Protein AF-A0A1M3BH58-F1 (afdb_monomer_lite)

Structure (mmCIF, N/CA/C/O backbone):
data_AF-A0A1M3BH58-F1
#
_entry.id   AF-A0A1M3BH58-F1
#
loop_
_atom_site.group_PDB
_atom_site.id
_atom_site.type_symbol
_atom_site.label_atom_id
_atom_site.label_alt_id
_atom_site.label_comp_id
_atom_site.label_asym_id
_atom_site.label_entity_id
_atom_site.label_seq_id
_atom_site.pdbx_PDB_ins_code
_atom_site.Cartn_x
_atom_site.Cartn_y
_atom_site.Cartn_z
_atom_site.occupancy
_atom_site.B_iso_or_equiv
_atom_site.auth_seq_id
_atom_site.auth_comp_id
_atom_site.auth_asym_id
_atom_site.auth_atom_id
_atom_site.pdbx_PDB_model_num
ATOM 1 N N . MET A 1 1 ? -1.686 -12.493 5.764 1.00 89.19 1 MET A N 1
ATOM 2 C CA . MET A 1 1 ? -1.816 -11.085 5.326 1.00 89.19 1 MET A CA 1
ATOM 3 C C . MET A 1 1 ? -3.052 -10.475 5.982 1.00 89.19 1 MET A C 1
ATOM 5 O O . MET A 1 1 ? -3.981 -11.232 6.232 1.00 89.19 1 MET A O 1
ATOM 9 N N . SER A 1 2 ? -3.070 -9.184 6.332 1.00 94.75 2 SER A N 1
ATOM 10 C CA . SER A 1 2 ? -4.245 -8.539 6.960 1.00 94.75 2 SER A CA 1
ATOM 11 C C . SER A 1 2 ? -5.206 -7.922 5.935 1.00 94.75 2 SER A C 1
ATOM 13 O O . SER A 1 2 ? -4.822 -7.664 4.796 1.00 94.75 2 SER A O 1
ATOM 15 N N . ALA A 1 3 ? -6.447 -7.638 6.348 1.00 94.06 3 ALA A N 1
ATOM 16 C CA . ALA A 1 3 ? -7.458 -7.028 5.478 1.00 94.06 3 ALA A CA 1
ATOM 17 C C . ALA A 1 3 ? -7.011 -5.667 4.910 1.00 94.06 3 ALA A C 1
ATOM 19 O O . ALA A 1 3 ? -7.132 -5.444 3.710 1.00 94.06 3 ALA A O 1
ATOM 20 N N . LYS A 1 4 ? -6.410 -4.806 5.745 1.00 94.75 4 LYS A N 1
ATOM 21 C CA . LYS A 1 4 ? -5.870 -3.502 5.315 1.00 94.75 4 LYS A CA 1
ATOM 22 C C . LYS A 1 4 ? -4.737 -3.650 4.301 1.00 94.75 4 LYS A C 1
ATOM 24 O O . LYS A 1 4 ? -4.647 -2.885 3.354 1.00 94.75 4 LYS A O 1
ATOM 29 N N . GLU A 1 5 ? -3.864 -4.634 4.496 1.00 96.12 5 GLU A N 1
ATOM 30 C CA . GLU A 1 5 ? -2.747 -4.895 3.582 1.00 96.12 5 GLU A CA 1
ATOM 31 C C . GLU A 1 5 ? -3.233 -5.373 2.211 1.00 96.12 5 GLU A C 1
ATOM 33 O O . GLU A 1 5 ? -2.734 -4.912 1.187 1.00 96.12 5 GLU A O 1
ATOM 38 N N . ILE A 1 6 ? -4.244 -6.246 2.190 1.00 95.75 6 ILE A N 1
ATOM 39 C CA . ILE A 1 6 ? -4.890 -6.693 0.952 1.00 95.75 6 ILE A CA 1
ATOM 40 C C . ILE A 1 6 ? -5.581 -5.519 0.258 1.00 95.75 6 ILE A C 1
ATOM 42 O O . ILE A 1 6 ? -5.414 -5.335 -0.941 1.00 95.75 6 ILE A O 1
ATOM 46 N N . GLU A 1 7 ? -6.321 -4.699 1.000 1.00 95.44 7 GLU A N 1
ATOM 47 C CA . GLU A 1 7 ? -6.974 -3.510 0.459 1.00 95.44 7 GLU A CA 1
ATOM 48 C C . GLU A 1 7 ? -5.960 -2.550 -0.180 1.00 95.44 7 GLU A C 1
ATOM 50 O O . GLU A 1 7 ? -6.164 -2.098 -1.304 1.00 95.44 7 GLU A O 1
ATOM 55 N N . ILE A 1 8 ? -4.823 -2.295 0.468 1.00 95.69 8 ILE A N 1
ATOM 56 C CA . ILE A 1 8 ? -3.748 -1.479 -0.111 1.00 95.69 8 ILE A CA 1
ATOM 57 C C . ILE A 1 8 ? -3.202 -2.118 -1.396 1.00 95.69 8 ILE A C 1
ATOM 59 O O . ILE A 1 8 ? -3.028 -1.415 -2.390 1.00 95.69 8 ILE A O 1
ATOM 63 N N . LEU A 1 9 ? -2.970 -3.436 -1.416 1.00 94.94 9 LEU A N 1
ATOM 64 C CA . LEU A 1 9 ? -2.524 -4.158 -2.615 1.00 94.94 9 LEU A CA 1
ATOM 65 C C . LEU A 1 9 ? -3.523 -4.048 -3.776 1.00 94.94 9 LEU A C 1
ATOM 67 O O . LEU A 1 9 ? -3.094 -3.907 -4.920 1.00 94.94 9 LEU A O 1
ATOM 71 N N . ARG A 1 10 ? -4.834 -4.035 -3.505 1.00 94.25 10 ARG A N 1
ATOM 72 C CA . ARG A 1 10 ? -5.855 -3.784 -4.537 1.00 94.25 10 ARG A CA 1
ATOM 73 C C . ARG A 1 10 ? -5.718 -2.397 -5.126 1.00 94.25 10 ARG A C 1
ATOM 75 O O . ARG A 1 10 ? -5.630 -2.246 -6.340 1.00 94.25 10 ARG A O 1
ATOM 82 N N . HIS A 1 11 ? -5.618 -1.380 -4.277 1.00 92.81 11 HIS A N 1
ATOM 83 C CA . HIS A 1 11 ? -5.417 -0.018 -4.752 1.00 92.81 11 HIS A CA 1
ATOM 84 C C . HIS A 1 11 ? -4.107 0.120 -5.554 1.00 92.81 11 HIS A C 1
ATOM 86 O O . HIS A 1 11 ? -4.070 0.815 -6.572 1.00 92.81 11 HIS A O 1
ATOM 92 N N . LEU A 1 12 ? -3.042 -0.595 -5.163 1.00 90.88 12 LEU A N 1
ATOM 93 C CA . LEU A 1 12 ? -1.824 -0.672 -5.968 1.00 90.88 12 LEU A CA 1
ATOM 94 C C . LEU A 1 12 ? -2.067 -1.332 -7.335 1.00 90.88 12 LEU A C 1
ATOM 96 O O . LEU A 1 12 ? -1.560 -0.843 -8.347 1.00 90.88 12 LEU A O 1
ATOM 100 N N . ALA A 1 13 ? -2.847 -2.408 -7.395 1.00 90.12 13 ALA A N 1
ATOM 101 C CA . ALA A 1 13 ? -3.202 -3.063 -8.651 1.00 90.12 13 ALA A C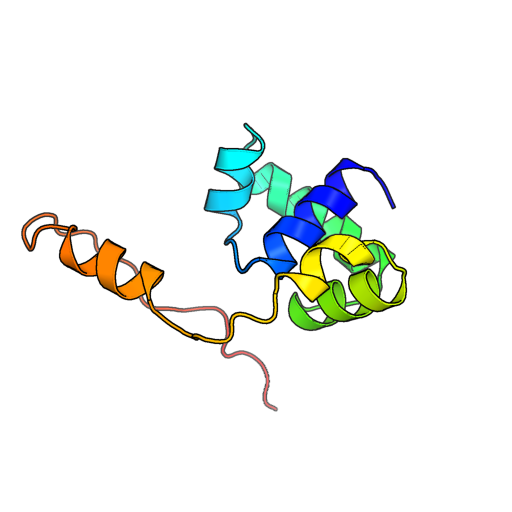A 1
ATOM 102 C C . ALA A 1 13 ? -4.013 -2.134 -9.578 1.00 90.12 13 ALA A C 1
ATOM 104 O O . ALA A 1 13 ? -3.806 -2.141 -10.788 1.00 90.12 13 ALA A O 1
ATOM 105 N N . HIS A 1 14 ? -4.837 -1.248 -9.010 1.00 87.12 14 HIS A N 1
ATOM 106 C CA . HIS A 1 14 ? -5.549 -0.180 -9.729 1.00 87.12 14 HIS A CA 1
ATOM 107 C C . HIS A 1 14 ? -4.681 1.022 -10.137 1.00 87.12 14 HIS A C 1
ATOM 109 O O . HIS A 1 14 ? -5.201 2.002 -10.666 1.00 87.12 14 HIS A O 1
ATOM 115 N N . GLY A 1 15 ? -3.366 0.980 -9.912 1.00 87.06 15 GLY A N 1
ATOM 116 C CA . GLY A 1 15 ? -2.459 2.050 -10.336 1.00 87.06 15 GLY A CA 1
ATOM 117 C C . GLY A 1 15 ? -2.459 3.284 -9.428 1.00 87.06 15 GLY A C 1
ATOM 118 O O . GLY A 1 15 ? -1.797 4.267 -9.747 1.00 87.06 15 GLY A O 1
ATOM 119 N N . LEU A 1 16 ? -3.128 3.243 -8.271 1.00 87.31 16 LEU A N 1
ATOM 120 C CA . LEU A 1 16 ? -3.157 4.383 -7.353 1.00 87.31 16 LEU A CA 1
ATOM 121 C C . LEU A 1 16 ? -1.784 4.618 -6.714 1.00 87.31 16 LEU A C 1
ATOM 123 O O . LEU A 1 16 ? -1.061 3.676 -6.363 1.00 87.31 16 LEU A O 1
ATOM 127 N N . VAL A 1 17 ? -1.426 5.886 -6.527 1.00 87.06 17 VAL A N 1
ATOM 128 C CA . VAL A 1 17 ? -0.219 6.287 -5.787 1.00 87.06 17 VAL A CA 1
ATOM 129 C C . VAL A 1 17 ? -0.513 6.409 -4.293 1.00 87.06 17 VAL A C 1
ATOM 131 O O . VAL A 1 17 ? -1.654 6.626 -3.893 1.00 87.06 17 VAL A O 1
ATOM 134 N N . TYR A 1 18 ? 0.509 6.334 -3.435 1.00 92.50 18 TYR A N 1
ATOM 135 C CA . TYR A 1 18 ? 0.323 6.244 -1.974 1.00 92.50 18 TYR A CA 1
ATOM 136 C C . TYR A 1 18 ? -0.530 7.372 -1.383 1.00 92.50 18 TYR A C 1
ATOM 138 O O . TYR A 1 18 ? -1.296 7.132 -0.456 1.00 92.50 18 TYR A O 1
ATOM 146 N N . LYS A 1 19 ? -0.438 8.590 -1.937 1.00 86.88 19 LYS A N 1
ATOM 147 C CA . LYS A 1 19 ? -1.269 9.731 -1.520 1.00 86.88 19 LYS A CA 1
ATOM 148 C C . LYS A 1 19 ? -2.755 9.525 -1.836 1.00 86.88 19 LYS A C 1
ATOM 150 O O . LYS A 1 19 ? -3.597 9.903 -1.031 1.00 86.88 19 LYS A O 1
ATOM 155 N N . GLN A 1 20 ? -3.077 8.912 -2.974 1.00 86.38 20 GLN A N 1
ATOM 156 C CA . GLN A 1 20 ? -4.458 8.607 -3.356 1.00 86.38 20 GLN A CA 1
ATOM 157 C C . GLN A 1 20 ? -5.029 7.474 -2.497 1.00 86.38 20 GLN A C 1
ATOM 159 O O . GLN A 1 20 ? -6.151 7.587 -2.019 1.00 86.38 20 GLN A O 1
ATOM 164 N N . ILE A 1 21 ? -4.231 6.434 -2.227 1.00 91.25 21 ILE A N 1
ATOM 165 C CA . ILE A 1 21 ? -4.618 5.332 -1.327 1.00 91.25 21 ILE A CA 1
ATOM 166 C C . ILE A 1 21 ? -4.883 5.868 0.083 1.00 91.25 21 ILE A C 1
ATOM 168 O O . ILE A 1 21 ? -5.905 5.569 0.690 1.00 91.25 21 ILE A O 1
ATOM 172 N N . ALA A 1 22 ? -3.981 6.713 0.586 1.00 89.94 22 ALA A N 1
ATOM 173 C CA . ALA A 1 22 ? -4.121 7.381 1.874 1.00 89.94 22 ALA A CA 1
ATOM 174 C C . ALA A 1 22 ? -5.425 8.188 1.966 1.00 89.94 22 ALA A C 1
ATOM 176 O O . ALA A 1 22 ? -6.157 8.052 2.946 1.00 89.94 22 ALA A O 1
ATOM 177 N N . LEU A 1 23 ? -5.743 8.964 0.923 1.00 92.00 23 LEU A N 1
ATOM 178 C CA . LEU A 1 23 ? -6.983 9.733 0.836 1.00 92.00 23 LEU A CA 1
ATOM 179 C C . LEU A 1 23 ? -8.224 8.829 0.860 1.00 92.00 23 LEU A C 1
ATOM 181 O O . LEU A 1 23 ? -9.157 9.110 1.604 1.00 92.00 23 LEU A O 1
ATOM 185 N N . GLN A 1 24 ? -8.228 7.739 0.089 1.00 92.06 24 GLN A N 1
ATOM 186 C CA . GLN A 1 24 ? -9.355 6.800 0.031 1.00 92.06 24 GLN A CA 1
ATOM 187 C C . GLN A 1 24 ? -9.561 6.039 1.345 1.00 92.06 24 GLN A C 1
ATOM 189 O O . GLN A 1 24 ? -10.695 5.819 1.755 1.00 92.06 24 GLN A O 1
ATOM 194 N N . MET A 1 25 ? -8.473 5.684 2.029 1.00 93.94 25 MET A N 1
ATOM 195 C CA . MET A 1 25 ? -8.516 4.951 3.296 1.00 93.94 25 MET A CA 1
ATOM 196 C C . MET A 1 25 ? -8.642 5.859 4.532 1.00 93.94 25 MET A C 1
ATOM 198 O O . MET A 1 25 ? -8.705 5.351 5.651 1.00 93.94 25 MET A O 1
ATOM 202 N N . GLY A 1 26 ? -8.645 7.188 4.367 1.00 94.12 26 GLY A N 1
ATOM 203 C CA . GLY A 1 26 ? -8.730 8.142 5.479 1.00 94.12 26 GLY A CA 1
ATOM 204 C C . GLY A 1 26 ? -7.526 8.100 6.430 1.00 94.12 26 GLY A C 1
ATOM 205 O O . GLY A 1 26 ? -7.677 8.318 7.631 1.00 94.12 26 GLY A O 1
ATOM 206 N N . VAL A 1 27 ? -6.331 7.792 5.917 1.00 95.19 27 VAL A N 1
ATOM 207 C CA . VAL A 1 27 ? -5.084 7.696 6.699 1.00 95.19 27 VAL A CA 1
ATOM 208 C C . VAL A 1 27 ? -3.979 8.563 6.097 1.00 95.19 27 VAL A C 1
ATOM 210 O O . VAL A 1 27 ? -4.126 9.139 5.025 1.00 95.19 27 VAL A O 1
ATOM 213 N N . SER A 1 28 ? -2.834 8.664 6.776 1.00 95.38 28 SER A N 1
ATOM 214 C CA . SER A 1 28 ? -1.675 9.379 6.231 1.00 95.38 28 SER A CA 1
ATOM 215 C C . SER A 1 28 ? -0.921 8.544 5.185 1.00 95.38 28 SER A C 1
ATOM 217 O O . SER A 1 28 ? -0.881 7.314 5.255 1.00 95.38 28 SER A O 1
ATOM 219 N N . ALA A 1 29 ? -0.217 9.205 4.260 1.00 90.31 29 ALA A N 1
ATOM 220 C CA . ALA A 1 29 ? 0.673 8.517 3.316 1.00 90.31 29 ALA A CA 1
ATOM 221 C C . ALA A 1 29 ? 1.818 7.760 4.023 1.00 90.31 29 ALA A C 1
ATOM 223 O O . ALA A 1 29 ? 2.289 6.741 3.518 1.00 90.31 29 ALA A O 1
ATOM 224 N N . SER A 1 30 ? 2.237 8.223 5.208 1.00 92.12 30 SER A N 1
ATOM 225 C CA . SER A 1 30 ? 3.216 7.524 6.051 1.00 92.12 30 SER A CA 1
ATOM 226 C C . SER A 1 30 ? 2.665 6.183 6.545 1.00 92.12 30 SER A C 1
ATOM 228 O O . SER A 1 30 ? 3.333 5.159 6.436 1.00 92.12 30 SER A O 1
ATOM 230 N N . THR A 1 31 ? 1.396 6.154 6.965 1.00 96.06 31 THR A N 1
ATOM 231 C CA . THR A 1 31 ? 0.694 4.925 7.359 1.00 96.06 31 THR A CA 1
ATOM 232 C C . THR A 1 31 ? 0.647 3.916 6.209 1.00 96.06 31 THR A C 1
ATOM 234 O O . THR A 1 31 ? 0.946 2.740 6.415 1.00 96.06 31 THR A O 1
ATOM 237 N N . ILE A 1 32 ? 0.353 4.369 4.983 1.00 96.38 32 ILE A N 1
ATOM 238 C CA . ILE A 1 32 ? 0.401 3.512 3.786 1.00 96.38 32 ILE A CA 1
ATOM 239 C C . ILE A 1 32 ? 1.812 2.962 3.555 1.00 96.38 32 ILE A C 1
ATOM 241 O O . ILE A 1 32 ? 1.966 1.766 3.315 1.00 96.38 32 ILE A O 1
ATOM 245 N N . ARG A 1 33 ? 2.851 3.797 3.688 1.00 95.19 33 ARG A N 1
ATOM 246 C CA . ARG A 1 33 ? 4.250 3.363 3.555 1.00 95.19 33 ARG A CA 1
ATOM 247 C C . ARG A 1 33 ? 4.608 2.283 4.578 1.00 95.19 33 ARG A C 1
ATOM 249 O O . ARG A 1 33 ? 5.223 1.290 4.204 1.00 95.19 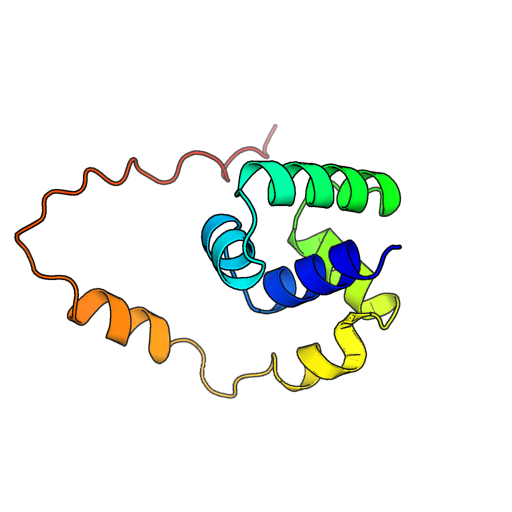33 ARG A O 1
ATOM 256 N N . THR A 1 34 ? 4.192 2.433 5.836 1.00 96.38 34 THR A N 1
ATOM 257 C CA . THR A 1 34 ? 4.403 1.417 6.880 1.00 96.38 34 THR A CA 1
ATOM 258 C C . THR A 1 34 ? 3.709 0.102 6.538 1.00 96.38 34 THR A C 1
ATOM 260 O O . THR A 1 34 ? 4.317 -0.961 6.650 1.00 96.38 34 THR A O 1
ATOM 263 N N . HIS A 1 35 ? 2.455 0.151 6.085 1.00 95.94 35 HIS A N 1
ATOM 264 C CA . HIS A 1 35 ? 1.755 -1.053 5.647 1.00 95.94 35 HIS A CA 1
ATOM 265 C C . HIS A 1 35 ? 2.467 -1.728 4.471 1.00 95.94 35 HIS A C 1
ATOM 267 O O . HIS A 1 35 ? 2.663 -2.938 4.509 1.00 95.94 35 HIS A O 1
ATOM 273 N N . LEU A 1 36 ? 2.916 -0.964 3.472 1.00 95.25 36 LEU A N 1
ATOM 274 C CA . LEU A 1 36 ? 3.626 -1.513 2.317 1.00 95.25 36 LEU A CA 1
ATOM 275 C C . LEU A 1 36 ? 4.990 -2.091 2.668 1.00 95.25 36 LEU A C 1
ATOM 277 O O . LEU A 1 36 ? 5.327 -3.153 2.164 1.00 95.25 36 LEU A O 1
ATOM 281 N N . HIS A 1 37 ? 5.731 -1.468 3.582 1.00 95.00 37 HIS A N 1
ATOM 282 C CA . HIS A 1 37 ? 6.972 -2.042 4.096 1.00 95.00 37 HIS A CA 1
ATOM 283 C C . HIS A 1 37 ? 6.737 -3.435 4.701 1.00 95.00 37 HIS A C 1
ATOM 285 O O . HIS A 1 37 ? 7.446 -4.387 4.378 1.00 95.00 37 HIS A O 1
ATOM 291 N N . ASN A 1 38 ? 5.685 -3.580 5.511 1.00 95.31 38 ASN A N 1
ATOM 292 C CA . ASN A 1 38 ? 5.322 -4.867 6.102 1.00 95.31 38 ASN A CA 1
ATOM 293 C C . ASN A 1 38 ? 4.850 -5.879 5.050 1.00 95.31 38 ASN A C 1
ATOM 295 O O . ASN A 1 38 ? 5.187 -7.057 5.145 1.00 95.31 38 ASN A O 1
ATOM 299 N N . VAL A 1 39 ? 4.082 -5.439 4.050 1.00 96.00 39 VAL A N 1
ATOM 300 C CA . VAL A 1 39 ? 3.638 -6.288 2.934 1.00 96.00 39 VAL A CA 1
ATOM 301 C C . VAL A 1 39 ? 4.829 -6.803 2.142 1.00 96.00 39 VAL A C 1
ATOM 303 O O . VAL A 1 39 ? 4.925 -8.006 1.920 1.00 96.00 39 VAL A O 1
ATOM 306 N N . TYR A 1 40 ? 5.749 -5.919 1.762 1.00 94.25 40 TYR A N 1
ATOM 307 C CA . TYR A 1 40 ? 6.946 -6.269 1.004 1.00 94.25 40 TYR A CA 1
ATOM 308 C C . TYR A 1 40 ? 7.829 -7.240 1.787 1.00 94.25 40 TYR A C 1
ATOM 310 O O . TYR A 1 40 ? 8.208 -8.276 1.251 1.00 94.25 40 TYR A O 1
ATOM 318 N N . GLY A 1 41 ? 8.036 -6.996 3.086 1.00 95.69 41 GLY A N 1
ATOM 319 C CA . GLY A 1 41 ? 8.755 -7.925 3.960 1.00 95.69 41 GLY A CA 1
ATOM 320 C C . GLY A 1 41 ? 8.081 -9.297 4.077 1.00 95.69 41 GLY A C 1
ATOM 321 O O . GLY A 1 41 ? 8.753 -10.321 4.019 1.00 95.69 41 GLY A O 1
ATOM 322 N N . LYS A 1 42 ? 6.747 -9.344 4.184 1.00 96.00 42 LYS A N 1
ATOM 323 C CA . LYS A 1 42 ? 5.982 -10.603 4.245 1.00 96.00 42 LYS A CA 1
ATOM 324 C C . LYS A 1 42 ? 5.971 -11.371 2.921 1.00 96.00 42 LYS A C 1
ATOM 326 O O . LYS A 1 42 ? 5.866 -12.592 2.947 1.00 96.00 42 LYS A O 1
ATOM 331 N N . LEU A 1 43 ? 6.012 -10.667 1.791 1.00 92.62 43 LEU A N 1
ATOM 332 C CA . LEU A 1 43 ? 6.036 -11.256 0.451 1.00 92.62 43 LEU A CA 1
ATOM 333 C C . LEU A 1 43 ? 7.459 -11.568 -0.037 1.00 92.62 43 LEU A C 1
ATOM 335 O O . LEU A 1 43 ? 7.607 -12.301 -1.007 1.00 92.62 43 LEU A O 1
ATOM 339 N N . GLY A 1 44 ? 8.491 -11.034 0.622 1.00 93.25 44 GLY A N 1
ATOM 340 C CA . GLY A 1 44 ? 9.884 -11.198 0.208 1.00 93.25 44 GLY A CA 1
ATOM 341 C C . GLY A 1 44 ? 10.228 -10.451 -1.084 1.00 93.25 44 GLY A C 1
ATOM 342 O O . GLY A 1 44 ? 11.119 -10.877 -1.810 1.00 93.25 44 GLY A O 1
ATOM 343 N N . VAL A 1 45 ? 9.517 -9.362 -1.381 1.00 90.88 45 VAL A N 1
ATOM 344 C CA . VAL A 1 45 ? 9.678 -8.574 -2.614 1.00 90.88 45 VAL A CA 1
ATOM 345 C C . VAL A 1 45 ? 10.202 -7.181 -2.311 1.00 90.88 45 VAL A C 1
ATOM 347 O O . VAL A 1 45 ? 10.060 -6.679 -1.197 1.00 90.88 45 VAL A O 1
ATOM 350 N N . THR A 1 46 ? 10.779 -6.539 -3.320 1.00 84.12 46 THR A N 1
ATOM 351 C CA . THR A 1 46 ? 11.351 -5.191 -3.197 1.00 84.12 46 THR A CA 1
ATOM 352 C C . THR A 1 46 ? 10.608 -4.139 -4.008 1.00 84.12 46 THR A C 1
ATOM 354 O O . THR A 1 46 ? 10.768 -2.952 -3.731 1.00 84.12 46 THR A O 1
ATOM 357 N N . ASP A 1 47 ? 9.773 -4.546 -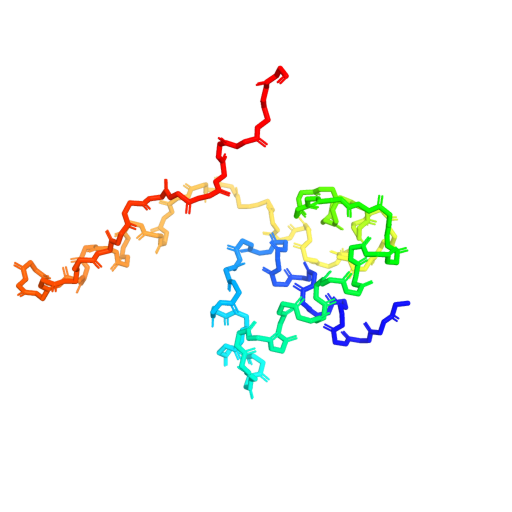4.969 1.00 83.69 47 ASP A N 1
ATOM 358 C CA . ASP A 1 47 ? 9.050 -3.622 -5.835 1.00 83.69 47 ASP A CA 1
ATOM 359 C C . ASP A 1 47 ? 7.537 -3.879 -5.884 1.00 83.69 47 ASP A C 1
ATOM 361 O O . ASP A 1 47 ? 7.011 -4.949 -5.554 1.00 83.69 47 ASP A O 1
ATOM 365 N N . ARG A 1 48 ? 6.827 -2.828 -6.299 1.00 88.12 48 ARG A N 1
ATOM 366 C CA . ARG A 1 48 ? 5.368 -2.793 -6.403 1.00 88.12 48 ARG A CA 1
ATOM 367 C C . ARG A 1 48 ? 4.829 -3.845 -7.370 1.00 88.12 48 ARG A C 1
ATOM 369 O O . ARG A 1 48 ? 3.779 -4.424 -7.097 1.00 88.12 48 ARG A O 1
ATOM 376 N N . ALA A 1 49 ? 5.489 -4.044 -8.508 1.00 88.06 49 ALA A N 1
ATOM 377 C CA . ALA A 1 49 ? 4.997 -4.931 -9.553 1.00 88.06 49 ALA A CA 1
ATOM 378 C C . ALA A 1 49 ? 5.024 -6.384 -9.068 1.00 88.06 49 ALA A C 1
ATOM 380 O O . ALA A 1 49 ? 4.012 -7.075 -9.161 1.00 88.06 49 ALA A O 1
ATOM 381 N N . GLN A 1 50 ? 6.129 -6.805 -8.449 1.00 89.38 50 GLN A N 1
ATOM 382 C CA . GLN A 1 50 ? 6.260 -8.114 -7.814 1.00 89.38 50 GLN A CA 1
ATOM 383 C C . GLN A 1 50 ? 5.204 -8.319 -6.725 1.00 89.38 50 GLN A C 1
ATOM 385 O O . GLN A 1 50 ? 4.551 -9.360 -6.689 1.00 89.38 50 GLN A O 1
ATOM 390 N N . ALA A 1 51 ? 4.974 -7.315 -5.871 1.00 92.19 51 ALA A N 1
ATOM 391 C CA . ALA A 1 51 ? 3.956 -7.400 -4.827 1.00 92.19 51 ALA A CA 1
ATOM 392 C C . ALA A 1 51 ? 2.542 -7.620 -5.395 1.00 92.19 51 ALA A C 1
ATOM 394 O O . ALA A 1 51 ? 1.782 -8.426 -4.858 1.00 92.19 51 ALA A O 1
ATOM 395 N N . VAL A 1 52 ? 2.192 -6.930 -6.487 1.00 92.50 52 VAL A N 1
ATOM 396 C CA . VAL A 1 52 ? 0.893 -7.080 -7.165 1.00 92.50 52 VAL A CA 1
ATOM 397 C C . VAL A 1 52 ? 0.772 -8.446 -7.845 1.00 92.50 52 VAL A C 1
ATOM 399 O O . VAL A 1 52 ? -0.269 -9.087 -7.711 1.00 92.50 52 VAL A O 1
ATOM 402 N N . ILE A 1 53 ? 1.822 -8.914 -8.527 1.00 90.69 53 ILE A N 1
ATOM 403 C CA . ILE A 1 53 ? 1.842 -10.233 -9.182 1.00 90.69 53 ILE A CA 1
ATOM 404 C C . ILE A 1 53 ? 1.633 -11.341 -8.148 1.00 90.69 53 ILE A C 1
ATOM 406 O O . ILE A 1 53 ? 0.706 -12.136 -8.287 1.00 90.69 53 ILE A O 1
ATOM 410 N N . LEU A 1 54 ? 2.412 -11.348 -7.063 1.00 92.31 54 LEU A N 1
ATOM 411 C CA . LEU A 1 54 ? 2.256 -12.355 -6.014 1.00 92.31 54 LEU A CA 1
ATOM 412 C C . LEU A 1 54 ? 0.879 -12.264 -5.347 1.00 92.31 54 LEU A C 1
ATOM 414 O O . LEU A 1 54 ? 0.240 -13.283 -5.114 1.00 92.31 54 LEU A O 1
ATOM 418 N N . ALA A 1 55 ? 0.367 -11.062 -5.071 1.00 92.38 55 ALA A N 1
ATOM 419 C CA . ALA A 1 55 ? -0.975 -10.904 -4.507 1.00 92.38 55 ALA A CA 1
ATOM 420 C C . ALA A 1 55 ? -2.082 -11.451 -5.432 1.00 92.38 55 ALA A C 1
ATOM 422 O O . ALA A 1 55 ? -3.086 -11.979 -4.942 1.00 92.38 55 ALA A O 1
ATOM 423 N N . ALA A 1 56 ? -1.906 -11.348 -6.752 1.00 89.94 56 ALA A N 1
ATOM 424 C CA . ALA A 1 56 ? -2.790 -11.961 -7.738 1.00 89.94 56 ALA A CA 1
ATOM 425 C C . ALA A 1 56 ? -2.702 -13.493 -7.713 1.00 89.94 56 ALA A C 1
ATOM 427 O O . ALA A 1 56 ? -3.740 -14.150 -7.652 1.00 89.94 56 ALA A O 1
ATOM 428 N N . GLU A 1 57 ? -1.493 -14.057 -7.690 1.00 91.38 57 GLU A N 1
ATOM 429 C CA . GLU A 1 57 ? -1.265 -15.508 -7.600 1.00 91.38 57 GLU A CA 1
ATOM 430 C C . GLU A 1 57 ? -1.839 -16.112 -6.311 1.00 91.38 57 GLU A C 1
ATOM 432 O O . GLU A 1 57 ? -2.389 -17.210 -6.323 1.00 91.38 57 GLU A O 1
ATOM 437 N N . GLN A 1 58 ? -1.786 -15.365 -5.204 1.00 92.06 58 GLN A N 1
ATOM 438 C CA . GLN A 1 58 ? -2.399 -15.739 -3.924 1.00 92.06 58 GLN A CA 1
ATOM 439 C C . GLN A 1 58 ? -3.932 -15.577 -3.908 1.00 92.06 58 GLN A C 1
ATOM 441 O O . GLN A 1 58 ? -4.578 -15.852 -2.894 1.00 92.06 58 GLN A O 1
ATOM 446 N N . GLY A 1 59 ? -4.537 -15.097 -4.999 1.00 91.12 59 GLY A N 1
ATOM 447 C CA . GLY A 1 59 ? -5.983 -14.922 -5.136 1.00 91.12 59 GLY A CA 1
ATOM 448 C C . GLY A 1 59 ? -6.562 -13.722 -4.380 1.00 91.12 59 GLY A C 1
ATOM 449 O O . GLY A 1 59 ? -7.780 -13.566 -4.321 1.00 91.12 59 GLY A O 1
ATOM 450 N N . TRP A 1 60 ? -5.733 -12.834 -3.821 1.00 92.75 60 TRP A N 1
ATOM 451 C CA . TRP A 1 60 ? -6.214 -11.665 -3.065 1.00 92.75 60 TRP A CA 1
ATOM 452 C C . TRP A 1 60 ? -6.824 -10.580 -3.957 1.00 92.75 60 TRP A C 1
ATOM 454 O O . TRP A 1 60 ? -7.624 -9.766 -3.484 1.00 92.75 60 TRP A O 1
ATOM 464 N N . LEU A 1 61 ? -6.458 -10.608 -5.240 1.00 88.94 61 LEU A N 1
ATOM 465 C CA . LEU A 1 61 ? -6.900 -9.675 -6.275 1.00 88.94 61 LEU A CA 1
ATOM 466 C C . LEU A 1 61 ? -7.915 -10.296 -7.249 1.00 88.94 61 LEU A C 1
ATOM 468 O O . LEU A 1 61 ? -8.254 -9.664 -8.243 1.00 88.94 61 LEU A O 1
ATOM 472 N N . ALA A 1 62 ? -8.406 -11.517 -7.002 1.00 73.25 62 ALA A N 1
ATOM 473 C CA . ALA A 1 62 ? -9.155 -12.314 -7.986 1.00 73.25 62 ALA A CA 1
ATOM 474 C C . ALA A 1 62 ? -10.457 -11.669 -8.527 1.00 73.25 62 ALA A C 1
ATOM 476 O O . ALA A 1 62 ? -10.966 -12.114 -9.551 1.00 73.25 62 ALA A O 1
ATOM 477 N N . GLY A 1 63 ? -10.979 -10.607 -7.899 1.00 68.00 63 GLY A N 1
ATOM 478 C CA . GLY A 1 63 ? -12.088 -9.795 -8.429 1.00 68.00 63 GLY A CA 1
ATOM 479 C C . GLY A 1 63 ? -11.656 -8.524 -9.174 1.00 68.00 63 GLY A C 1
ATOM 480 O O . GLY A 1 63 ? -12.391 -8.025 -10.023 1.00 68.00 63 GLY A O 1
ATOM 481 N N . ASP A 1 64 ? -10.451 -8.028 -8.905 1.00 68.25 64 ASP A N 1
ATOM 482 C CA . ASP A 1 64 ? -9.972 -6.736 -9.393 1.00 68.25 64 ASP A CA 1
ATOM 483 C C . ASP A 1 64 ? -9.256 -6.896 -10.736 1.00 68.25 64 ASP A C 1
ATOM 485 O O . ASP A 1 64 ? -9.514 -6.138 -11.667 1.00 68.25 64 ASP A O 1
ATOM 489 N N . ILE A 1 65 ? -8.437 -7.940 -10.907 1.00 60.12 65 ILE A N 1
ATOM 490 C CA . ILE A 1 65 ? -7.673 -8.181 -12.150 1.00 60.12 65 ILE A CA 1
ATOM 491 C C . ILE A 1 65 ? -8.550 -8.429 -13.383 1.00 60.12 65 ILE A C 1
ATOM 493 O O . ILE A 1 65 ? -8.168 -8.042 -14.485 1.00 60.12 65 ILE A O 1
ATOM 497 N N . ALA A 1 66 ? -9.752 -8.986 -13.207 1.00 56.94 66 ALA A N 1
ATOM 498 C CA . ALA A 1 66 ? -10.733 -9.113 -14.288 1.00 56.94 66 ALA A CA 1
ATOM 499 C C . ALA A 1 66 ? -11.249 -7.743 -14.779 1.00 56.94 66 ALA A C 1
ATOM 501 O O . ALA A 1 66 ? -11.595 -7.597 -15.949 1.00 56.94 66 ALA A O 1
ATOM 502 N N . SER A 1 67 ? -11.256 -6.731 -13.903 1.00 52.91 67 SER A N 1
ATOM 503 C CA . SER A 1 67 ? -11.583 -5.337 -14.240 1.00 52.91 67 SER A CA 1
ATOM 504 C C . SER A 1 67 ? -10.362 -4.521 -14.699 1.00 52.91 67 SER A C 1
ATOM 506 O O . SER A 1 67 ? -10.514 -3.539 -15.424 1.00 52.91 67 SER A O 1
ATOM 508 N N . LEU A 1 68 ? -9.144 -4.958 -14.338 1.00 53.50 68 LEU A N 1
ATOM 509 C CA . LEU A 1 68 ? -7.855 -4.365 -14.733 1.00 53.50 68 LEU A CA 1
ATOM 510 C C . LEU A 1 68 ? -7.412 -4.711 -16.161 1.00 53.50 68 LEU A C 1
ATOM 512 O O . LEU A 1 68 ? -6.327 -4.300 -16.573 1.00 53.50 68 LEU A O 1
ATOM 516 N N . VAL A 1 69 ? -8.266 -5.356 -16.962 1.00 48.03 69 VAL A N 1
ATOM 517 C CA . VAL A 1 69 ? -8.168 -5.305 -18.4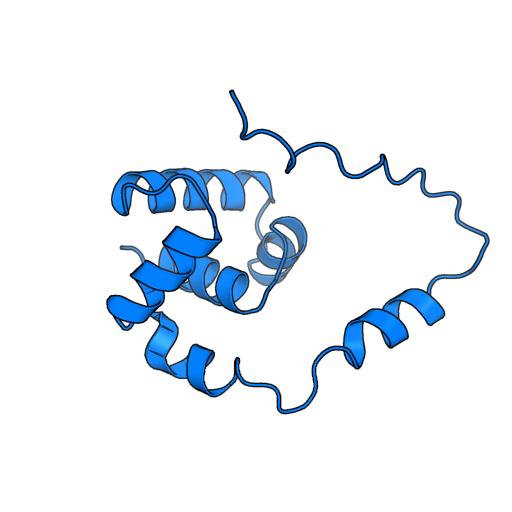29 1.00 48.03 69 VAL A CA 1
ATOM 518 C C . VAL A 1 69 ? -9.133 -4.238 -18.974 1.00 48.03 69 VAL A C 1
ATOM 520 O O . VAL A 1 69 ? -10.196 -4.573 -19.501 1.00 48.03 69 VAL A O 1
ATOM 523 N N . PRO A 1 70 ? -8.799 -2.933 -18.917 1.00 44.12 70 PRO A N 1
ATOM 524 C CA . PRO A 1 70 ? -9.446 -1.961 -19.775 1.00 44.12 70 PRO A CA 1
ATOM 525 C C . PRO A 1 70 ? -9.113 -2.296 -21.233 1.00 44.12 70 PRO A C 1
ATOM 527 O O . PRO A 1 70 ? -7.952 -2.261 -21.639 1.00 44.12 70 PRO A O 1
ATOM 530 N N . ARG A 1 71 ? -10.133 -2.512 -22.074 1.00 48.72 71 ARG A N 1
ATOM 531 C CA . ARG A 1 71 ? -10.001 -2.471 -23.548 1.00 48.72 71 ARG A CA 1
ATOM 532 C C . ARG A 1 71 ? -9.531 -1.104 -24.084 1.00 48.72 71 ARG A C 1
ATOM 534 O O . ARG A 1 71 ? -9.380 -0.946 -25.288 1.00 48.72 71 ARG A O 1
ATOM 541 N N . SER A 1 72 ? -9.293 -0.123 -23.214 1.00 40.91 72 SER A N 1
ATOM 542 C CA . SER A 1 72 ? -8.846 1.220 -23.561 1.00 40.91 72 SER A CA 1
ATOM 543 C C . SER A 1 72 ? -7.885 1.737 -22.492 1.00 40.91 72 SER A C 1
ATOM 545 O O . SER A 1 72 ? -8.298 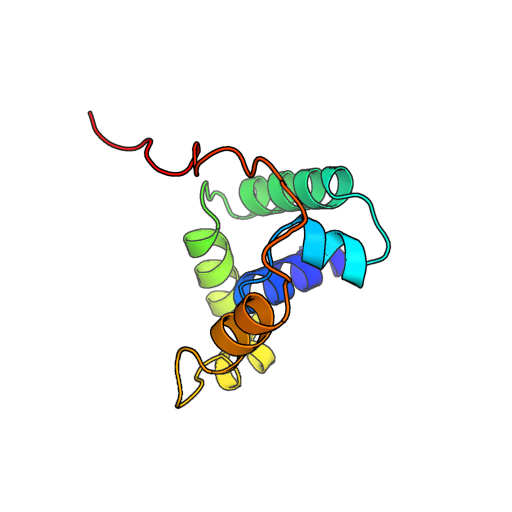2.215 -21.437 1.00 40.91 72 SER A O 1
ATOM 547 N N . ARG A 1 73 ? -6.583 1.630 -22.766 1.00 48.31 73 ARG A N 1
ATOM 548 C CA . ARG A 1 73 ? -5.537 2.407 -22.089 1.00 48.31 73 ARG A CA 1
ATOM 549 C C . ARG A 1 73 ? -5.850 3.904 -22.298 1.00 48.31 73 ARG A C 1
ATOM 551 O O . ARG A 1 73 ? -6.144 4.296 -23.419 1.00 48.31 73 ARG A O 1
ATOM 558 N N . ASN A 1 74 ? -5.751 4.730 -21.255 1.00 40.16 74 ASN A N 1
ATOM 559 C CA . ASN A 1 74 ? -5.492 6.182 -21.358 1.00 40.16 74 ASN A CA 1
ATOM 560 C C . ASN A 1 74 ? -6.654 7.172 -21.641 1.00 40.16 74 ASN A C 1
ATOM 562 O O . ASN A 1 74 ? -6.401 8.201 -22.251 1.00 40.16 74 ASN A O 1
ATOM 566 N N . ALA A 1 75 ? -7.896 6.966 -21.185 1.00 47.50 75 ALA A N 1
ATOM 567 C CA . ALA A 1 75 ? -8.932 8.014 -21.347 1.00 47.50 75 ALA A CA 1
ATOM 568 C C . ALA A 1 75 ? -9.027 9.017 -20.171 1.00 47.50 75 ALA A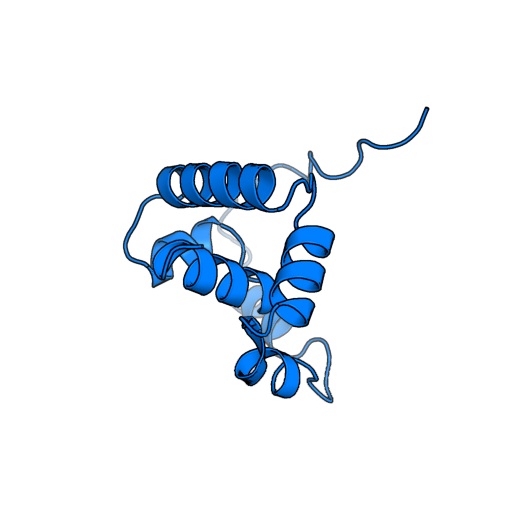 C 1
ATOM 570 O O . ALA A 1 75 ? -9.378 10.174 -20.374 1.00 47.50 75 ALA A O 1
ATOM 571 N N . SER A 1 76 ? -8.712 8.606 -18.937 1.00 51.84 76 SER A N 1
ATOM 572 C CA . SER A 1 76 ? -9.094 9.392 -17.744 1.00 51.84 76 SER A CA 1
ATOM 573 C C . SER A 1 76 ? -7.971 10.213 -17.101 1.00 51.84 76 SER A C 1
ATOM 575 O O . SER A 1 76 ? -8.263 11.079 -16.282 1.00 51.84 76 SER A O 1
ATOM 577 N N . ILE A 1 77 ? -6.704 9.963 -17.450 1.00 49.66 77 ILE A N 1
ATOM 578 C CA . ILE A 1 77 ? -5.568 10.765 -16.958 1.00 49.66 77 ILE A CA 1
ATOM 579 C C . ILE A 1 77 ? -5.432 12.053 -17.786 1.00 49.66 77 ILE A C 1
ATOM 581 O O . ILE A 1 77 ? -5.306 13.129 -17.208 1.00 49.66 77 ILE A O 1
ATOM 585 N N . GLU A 1 78 ? -5.580 11.965 -19.111 1.00 48.16 78 GLU A N 1
ATOM 586 C CA . GLU A 1 78 ? -5.566 13.126 -20.020 1.00 48.16 78 GLU A CA 1
ATOM 587 C C . GLU A 1 78 ? -6.666 14.144 -19.664 1.00 48.16 78 GLU A C 1
ATOM 589 O O . GLU A 1 78 ? -6.398 15.330 -19.485 1.00 48.16 78 GLU A O 1
ATOM 594 N N . ALA A 1 79 ? -7.888 13.664 -19.404 1.00 46.56 79 ALA A N 1
ATOM 595 C CA . ALA A 1 79 ? -9.025 14.510 -19.028 1.00 46.56 79 ALA A CA 1
ATOM 596 C C . ALA A 1 79 ? -8.870 15.214 -17.660 1.00 46.56 79 ALA A C 1
ATOM 598 O O . ALA A 1 79 ? -9.594 16.167 -17.360 1.00 46.56 79 ALA A O 1
ATOM 599 N N . PHE A 1 80 ? -7.961 14.735 -16.805 1.00 50.22 80 PHE A N 1
ATOM 600 C CA . PHE A 1 80 ? -7.673 15.349 -15.509 1.00 50.22 80 PHE A CA 1
ATOM 601 C C . PHE A 1 80 ? -6.626 16.464 -15.635 1.00 50.22 80 PHE A C 1
ATOM 603 O O . PHE A 1 80 ? -6.764 17.501 -14.988 1.00 50.22 80 PHE A O 1
ATOM 610 N N . PHE A 1 81 ? -5.624 16.287 -16.504 1.00 48.88 81 PHE A N 1
ATOM 611 C CA . PHE A 1 81 ? -4.592 17.295 -16.756 1.00 48.88 81 PHE A CA 1
ATOM 612 C C . PHE A 1 81 ? -5.105 18.490 -17.569 1.00 48.88 81 PHE A C 1
ATOM 614 O O . PHE A 1 81 ? -4.707 19.614 -17.283 1.00 48.88 81 PHE A O 1
ATOM 621 N N . GLU A 1 82 ? -6.061 18.296 -18.483 1.00 50.72 82 GLU A N 1
ATOM 622 C CA . GLU A 1 82 ? -6.680 19.398 -19.244 1.00 50.72 82 GLU A CA 1
ATOM 623 C C . GLU A 1 82 ? -7.517 20.368 -18.386 1.00 50.72 82 GLU A C 1
ATOM 625 O O . GLU A 1 82 ? -7.784 21.496 -18.801 1.00 50.72 82 GLU A O 1
ATOM 630 N N . ARG A 1 83 ? -7.942 19.955 -17.183 1.00 41.91 83 ARG A N 1
ATOM 631 C CA . ARG A 1 83 ? -8.732 20.789 -16.254 1.00 41.91 83 ARG A CA 1
ATOM 632 C C . ARG A 1 83 ? -7.890 21.527 -15.216 1.00 41.91 83 ARG A C 1
ATOM 634 O O . ARG A 1 83 ? -8.452 22.344 -14.487 1.00 41.91 83 ARG A O 1
ATOM 641 N N . LEU A 1 84 ? -6.589 21.250 -15.122 1.00 50.78 84 LEU A N 1
ATOM 642 C CA . LEU A 1 84 ? -5.696 22.024 -14.264 1.00 50.78 84 LEU A CA 1
ATOM 643 C C . LEU A 1 84 ? -5.254 23.276 -15.029 1.00 50.78 84 LEU A C 1
ATOM 645 O O . LEU A 1 84 ? -4.564 23.184 -16.040 1.00 50.78 84 LEU A O 1
ATOM 649 N N . ASP A 1 85 ? -5.704 24.443 -14.568 1.00 43.91 85 ASP A N 1
ATOM 650 C CA . ASP A 1 85 ? -5.407 25.719 -15.208 1.00 43.91 85 ASP A CA 1
ATOM 651 C C . ASP A 1 85 ? -3.898 26.008 -15.287 1.00 43.91 85 ASP A C 1
ATOM 653 O O . ASP A 1 85 ? -3.094 25.623 -14.436 1.00 43.91 85 ASP A O 1
ATOM 657 N N . ALA A 1 86 ? -3.527 26.727 -16.342 1.00 47.88 86 ALA A N 1
ATOM 658 C CA . ALA A 1 86 ? -2.168 27.133 -16.666 1.00 47.88 86 ALA A CA 1
ATOM 659 C C . ALA A 1 86 ? -1.639 28.290 -15.788 1.00 47.88 86 ALA A C 1
ATOM 661 O O . ALA A 1 86 ? -0.867 29.118 -16.272 1.00 47.88 86 ALA A O 1
ATOM 662 N N . SER A 1 87 ? -2.063 28.436 -14.529 1.00 41.41 87 SER A N 1
ATOM 663 C CA . SER A 1 87 ? -1.658 29.579 -13.691 1.00 41.41 87 SER A CA 1
ATOM 664 C C . SER A 1 87 ? -1.206 29.233 -12.276 1.00 41.41 87 SER A C 1
ATOM 666 O O . SER A 1 87 ? -0.529 30.056 -11.656 1.00 41.41 87 SER A O 1
ATOM 668 N N . SER A 1 88 ? -1.440 28.021 -11.774 1.00 42.88 88 SER A N 1
ATOM 669 C CA . SER A 1 88 ? -0.894 27.630 -10.472 1.00 42.88 88 SER A CA 1
ATOM 670 C C . SER A 1 88 ? 0.404 26.842 -10.622 1.00 42.88 88 SER A C 1
ATOM 672 O O . SER A 1 88 ? 0.425 25.615 -10.644 1.00 42.88 88 SER A O 1
ATOM 674 N N . ARG A 1 89 ? 1.485 27.619 -10.708 1.00 43.06 89 ARG A N 1
ATOM 675 C CA . ARG A 1 89 ? 2.902 27.321 -10.450 1.00 43.06 89 ARG A CA 1
ATOM 676 C C . ARG A 1 89 ? 3.100 26.342 -9.277 1.00 43.06 89 ARG A C 1
ATOM 678 O O . ARG A 1 89 ? 3.499 26.740 -8.190 1.00 43.06 89 ARG A O 1
ATOM 685 N N . PHE A 1 90 ? 2.800 25.065 -9.478 1.00 44.97 90 PHE A N 1
ATOM 686 C CA . PHE A 1 90 ? 3.317 23.990 -8.649 1.00 44.97 90 PHE A CA 1
ATOM 687 C C . PHE A 1 90 ? 4.583 23.508 -9.333 1.00 44.97 90 PHE A C 1
ATOM 689 O O . PHE A 1 90 ? 4.530 22.799 -10.335 1.00 44.97 90 PHE A O 1
ATOM 696 N N . ASP A 1 91 ? 5.715 23.932 -8.778 1.00 36.50 91 ASP A N 1
ATOM 697 C CA . ASP A 1 91 ? 6.977 23.212 -8.871 1.00 36.50 91 ASP A CA 1
ATOM 698 C C . ASP A 1 91 ? 6.712 21.760 -8.443 1.00 36.50 91 ASP A C 1
ATOM 700 O O . ASP A 1 91 ? 6.770 21.411 -7.263 1.00 36.50 91 ASP A O 1
ATOM 704 N N . LEU A 1 92 ? 6.320 20.913 -9.393 1.00 40.12 92 LEU A N 1
ATOM 705 C CA . LEU A 1 92 ? 6.396 19.474 -9.235 1.00 40.12 92 LEU A CA 1
ATOM 706 C C . LEU A 1 92 ? 7.875 19.142 -9.434 1.00 40.12 92 LEU A C 1
ATOM 708 O O . LEU A 1 92 ? 8.362 19.287 -10.559 1.00 40.12 92 LEU A O 1
ATOM 712 N N . PRO A 1 93 ? 8.617 18.759 -8.377 1.00 31.66 93 PRO A N 1
ATOM 713 C CA . PRO A 1 93 ? 9.962 18.261 -8.575 1.00 31.66 93 PRO A CA 1
ATOM 714 C C . PRO A 1 93 ? 9.873 17.079 -9.533 1.00 31.66 93 PRO A C 1
ATOM 716 O O . PRO A 1 93 ? 8.983 16.227 -9.425 1.00 31.66 93 PRO A O 1
ATOM 719 N N . LEU A 1 94 ? 10.770 17.120 -10.514 1.00 33.38 94 LEU A N 1
ATOM 720 C CA . LEU A 1 94 ? 10.987 16.075 -11.492 1.00 33.38 94 LEU A CA 1
ATOM 721 C C . LEU A 1 94 ? 11.017 14.713 -10.801 1.00 33.38 94 LEU A C 1
ATOM 723 O O . LEU A 1 94 ? 11.422 14.573 -9.651 1.00 33.38 94 LEU A O 1
ATOM 727 N N . ILE A 1 95 ? 10.545 13.730 -11.550 1.00 46.81 95 ILE A N 1
ATOM 728 C CA . ILE A 1 95 ? 10.575 12.313 -11.229 1.00 46.81 95 ILE A CA 1
ATOM 729 C C . ILE A 1 95 ? 12.023 11.921 -10.884 1.00 46.81 95 ILE A C 1
ATOM 731 O O . ILE A 1 95 ? 12.818 11.619 -11.765 1.00 46.81 95 ILE A O 1
ATOM 735 N N . GLU A 1 96 ? 12.349 11.931 -9.601 1.00 39.66 96 GLU A N 1
ATOM 736 C CA . GLU A 1 96 ? 13.491 11.254 -8.993 1.00 39.66 96 GLU A CA 1
ATOM 737 C C . GLU A 1 96 ? 12.840 10.383 -7.914 1.00 39.66 96 GLU A C 1
ATOM 739 O O . GLU A 1 96 ? 12.242 10.896 -6.974 1.00 39.66 96 GLU A O 1
ATOM 744 N N . ASP A 1 97 ? 12.540 9.115 -8.204 1.00 38.19 97 ASP A N 1
ATOM 745 C CA . ASP A 1 97 ? 13.287 8.015 -7.579 1.00 38.19 97 ASP A CA 1
ATOM 746 C C . ASP A 1 97 ? 12.872 6.636 -8.156 1.00 38.19 97 ASP A C 1
ATOM 748 O O . ASP A 1 97 ? 12.625 5.702 -7.403 1.00 38.19 97 ASP A O 1
ATOM 752 N N . ASP A 1 98 ? 12.779 6.467 -9.482 1.00 36.91 98 ASP A N 1
ATOM 753 C CA . ASP A 1 98 ? 12.581 5.130 -10.100 1.00 36.91 98 ASP A CA 1
ATOM 754 C C . ASP A 1 98 ? 13.514 4.864 -11.305 1.00 36.91 98 ASP A C 1
ATOM 756 O O . ASP A 1 98 ? 13.201 4.113 -12.230 1.00 36.91 98 ASP A O 1
ATOM 760 N N . VAL A 1 99 ? 14.724 5.434 -11.274 1.00 41.69 99 VAL A N 1
ATOM 761 C CA . VAL A 1 99 ? 15.864 4.960 -12.083 1.00 41.69 99 VAL A CA 1
ATOM 762 C C . VAL A 1 99 ? 17.054 4.690 -11.167 1.00 41.69 99 VAL A C 1
ATOM 764 O O . VAL A 1 99 ? 18.074 5.363 -11.234 1.00 41.69 99 VAL A O 1
ATOM 767 N N . VAL A 1 100 ? 16.945 3.678 -10.306 1.00 37.91 100 VAL A N 1
ATOM 768 C CA . VAL A 1 100 ? 18.133 3.032 -9.730 1.00 37.91 100 VAL A CA 1
ATOM 769 C C . VAL A 1 100 ? 17.965 1.517 -9.794 1.00 37.91 100 VAL A C 1
ATOM 771 O O . VAL A 1 100 ? 17.606 0.857 -8.826 1.00 37.91 100 VAL A O 1
ATOM 774 N N . PHE A 1 101 ? 18.260 0.964 -10.971 1.00 37.00 101 PHE A N 1
ATOM 775 C CA . PHE A 1 101 ? 18.968 -0.310 -11.067 1.00 37.00 101 PHE A CA 1
ATOM 776 C C . PHE A 1 101 ? 19.741 -0.364 -12.388 1.00 37.00 101 PHE A C 1
ATOM 778 O O . PHE A 1 101 ? 19.150 -0.578 -13.446 1.00 37.00 101 PHE A O 1
ATOM 785 N N . ARG A 1 102 ? 21.065 -0.166 -12.319 1.00 34.78 102 ARG A N 1
ATOM 786 C CA . ARG A 1 102 ? 22.072 -0.853 -13.147 1.00 34.78 102 ARG A CA 1
ATOM 787 C C . ARG A 1 102 ? 23.497 -0.562 -12.645 1.00 34.78 102 ARG A C 1
ATOM 789 O O . ARG A 1 102 ? 23.850 0.602 -12.494 1.00 34.78 102 ARG A O 1
ATOM 796 N N . ALA A 1 103 ? 24.257 -1.661 -12.550 1.00 38.16 103 ALA A N 1
ATOM 797 C CA . ALA A 1 103 ? 25.680 -1.846 -12.225 1.00 38.16 103 ALA A CA 1
ATOM 798 C C . ALA A 1 103 ? 26.056 -1.828 -10.736 1.00 38.16 103 ALA A C 1
ATOM 800 O O . ALA A 1 103 ? 26.090 -0.741 -10.127 1.00 38.16 103 ALA A O 1
#

Secondary structure (DSSP, 8-state):
--HHHHHHHHHHHTT--HHHHHHHHTS-HHHHHHHHHHHHHHHT-SSHHHHHHHHHHTTTTTTTTTTS--SSSSSTTHHHHTTS-TT---------SS-----

Radius of gyration: 15.85 Å; chains: 1; bounding box: 38×45×31 Å

Sequence (103 aa):
MSAKEIEILRHLAHGLVYKQIALQMGVSASTIRTHLHNVYGKLGVTDRAQAVILAAEQGWLAGDIASLVPRSRNASIEAFFERLDASSRFDLPLIEDDVVFRA

pLDDT: mean 73.49, std 23.39, range [31.66, 96.38]

Foldseek 3Di:
DDPLLLLLLLCLLVVDDLCRSCVVVVHDSVVSVVSVVVLCVVQVHDDSVSSNVVCVVVVSCVPRVVVSPDPDPDDPPVVVVVPPDPPDPDPPPPDPDDPDDDD